Protein AF-A0A8G1VW02-F1 (afdb_monomer)

Secondary structure (DSSP, 8-state):
-----------------PPPEEEEES---EEE-TTS-EEE-SEEEEEEETTS-EEEEEEEE-PPPTTSS-EEEEHHHH-PPEEETTEEES-EEEEE-TTSEEEEEEEE--

pLDDT: mean 86.43, std 14.34, range [37.56, 98.5]

Mean predicted aligned error: 8.98 Å

Foldseek 3Di:
DDDDDDDDDDPPDPDDDDFDKDKDKDDWAWDAWLDGDIDIFPIWMKIATPQGKIKIKGKDQHDAHPVLAKDKDACVPPVDWGDDVRDTDRPKMWIQGSRRIIMIMDIDDD

Solvent-accessible surface area (backbone atoms only — not comparable to full-atom values): 6438 Å² total; per-residue (Å²): 139,86,84,82,80,83,82,81,79,82,77,83,76,80,79,80,80,79,79,56,69,49,78,45,71,75,52,91,42,79,41,63,33,35,77,74,50,79,43,73,38,79,41,24,39,37,40,39,35,77,78,58,33,31,39,32,39,33,32,28,84,42,59,46,13,89,84,62,44,61,43,73,49,34,33,92,79,70,72,55,73,40,78,42,101,92,50,74,25,62,56,39,43,31,39,20,35,44,82,8,48,27,42,37,41,33,42,43,78,109

Structure (mmCIF, N/CA/C/O backbone):
data_AF-A0A8G1VW02-F1
#
_entry.id   AF-A0A8G1VW02-F1
#
loop_
_atom_site.group_PDB
_atom_site.id
_atom_site.type_symbol
_atom_site.label_atom_id
_atom_site.label_alt_id
_atom_site.label_comp_id
_atom_site.label_asym_id
_atom_site.label_entity_id
_atom_site.lab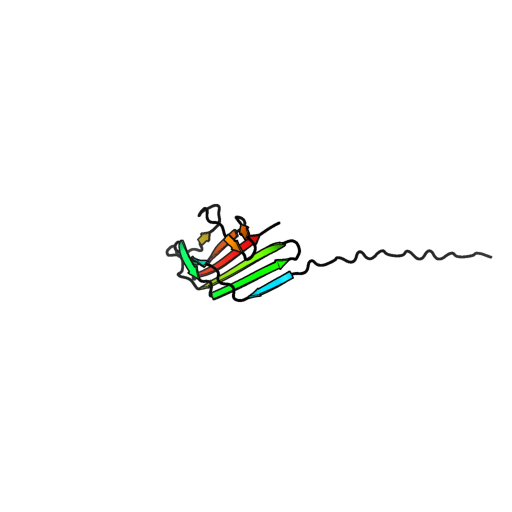el_seq_id
_atom_site.pdbx_PDB_ins_code
_atom_site.Cartn_x
_atom_site.Cartn_y
_atom_site.Cartn_z
_atom_site.occupancy
_atom_site.B_iso_or_equiv
_atom_site.auth_seq_id
_atom_site.auth_comp_id
_atom_site.auth_asym_id
_atom_site.auth_atom_id
_atom_site.pdbx_PDB_model_num
ATOM 1 N N . MET A 1 1 ? 25.366 45.403 -55.876 1.00 38.22 1 MET A N 1
ATOM 2 C CA . MET A 1 1 ? 25.040 43.966 -55.740 1.00 38.22 1 MET A CA 1
ATOM 3 C C . MET A 1 1 ? 25.218 43.591 -54.278 1.00 38.22 1 MET A C 1
ATOM 5 O O . MET A 1 1 ? 26.351 43.453 -53.845 1.00 38.22 1 MET A O 1
ATOM 9 N N . HIS A 1 2 ? 24.134 43.525 -53.504 1.00 37.56 2 HIS A N 1
ATOM 10 C CA . HIS A 1 2 ? 24.180 43.054 -52.117 1.00 37.56 2 HIS A CA 1
ATOM 11 C C . HIS A 1 2 ? 23.631 41.630 -52.078 1.00 37.56 2 HIS A C 1
ATOM 13 O O . HIS A 1 2 ? 22.484 41.399 -52.449 1.00 37.56 2 HIS A O 1
ATOM 19 N N . LEU A 1 3 ? 24.495 40.686 -51.709 1.00 47.31 3 LEU A N 1
ATOM 20 C CA . LEU A 1 3 ? 24.175 39.273 -51.559 1.00 47.31 3 LEU A CA 1
ATOM 21 C C . LEU A 1 3 ? 23.732 39.057 -50.106 1.00 47.31 3 LEU A C 1
ATOM 23 O O . LEU A 1 3 ? 24.545 39.159 -49.190 1.00 47.31 3 LEU A O 1
ATOM 27 N N . THR A 1 4 ? 22.439 38.835 -49.885 1.00 57.91 4 THR A N 1
ATOM 28 C CA . THR A 1 4 ? 21.884 38.576 -48.552 1.00 57.91 4 THR A CA 1
ATOM 29 C C . THR A 1 4 ? 21.964 37.079 -48.270 1.00 57.91 4 THR A C 1
ATOM 31 O O . THR A 1 4 ? 21.203 36.290 -48.825 1.00 57.91 4 THR A O 1
ATOM 34 N N . THR A 1 5 ? 22.916 36.671 -47.438 1.00 57.38 5 THR A N 1
ATOM 35 C CA . THR A 1 5 ? 23.099 35.280 -47.008 1.00 57.38 5 THR A CA 1
ATOM 36 C C . THR A 1 5 ? 22.098 34.949 -45.896 1.00 57.38 5 THR A C 1
ATOM 38 O O . THR A 1 5 ? 22.200 35.476 -44.790 1.00 57.38 5 THR A O 1
ATOM 41 N N . CYS A 1 6 ? 21.121 34.078 -46.167 1.00 54.06 6 CYS A N 1
ATOM 42 C CA . CYS A 1 6 ? 20.231 33.528 -45.140 1.00 54.06 6 CYS A CA 1
ATOM 43 C C . CYS A 1 6 ? 20.942 32.405 -44.371 1.00 54.06 6 CYS A C 1
ATOM 45 O O . CYS A 1 6 ? 21.232 31.349 -44.929 1.00 54.06 6 CYS A O 1
ATOM 47 N N . LEU A 1 7 ? 21.203 32.627 -43.081 1.00 57.53 7 LEU A N 1
ATOM 48 C CA . LEU A 1 7 ? 21.677 31.606 -42.147 1.00 57.53 7 LEU A CA 1
ATOM 49 C C . LEU A 1 7 ? 20.482 30.740 -41.701 1.00 57.53 7 LEU A C 1
ATOM 51 O O . LEU A 1 7 ? 19.658 31.179 -40.902 1.00 57.53 7 LEU A O 1
ATOM 55 N N . THR A 1 8 ? 20.362 29.513 -42.206 1.00 60.44 8 THR A N 1
ATOM 56 C CA . THR A 1 8 ? 19.419 28.517 -41.670 1.00 60.44 8 THR A CA 1
ATOM 57 C C . THR A 1 8 ? 20.023 27.851 -40.436 1.00 60.44 8 THR A C 1
ATOM 59 O O . THR A 1 8 ? 20.956 27.057 -40.550 1.00 60.44 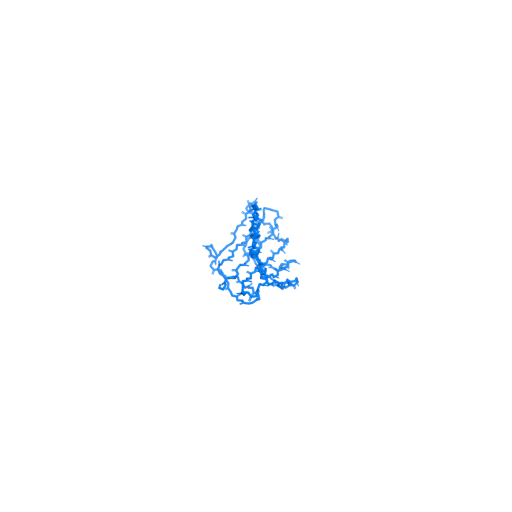8 THR A O 1
ATOM 62 N N . ALA A 1 9 ? 19.499 28.171 -39.253 1.00 62.78 9 ALA A N 1
ATOM 63 C CA . ALA A 1 9 ? 19.845 27.482 -38.014 1.00 62.78 9 ALA A CA 1
ATOM 64 C C . ALA A 1 9 ? 19.194 26.085 -37.995 1.00 62.78 9 ALA A C 1
ATOM 66 O O . ALA A 1 9 ? 17.970 25.970 -37.940 1.00 62.78 9 ALA A O 1
ATOM 67 N N . LEU A 1 10 ? 20.003 25.021 -38.046 1.00 60.41 10 LEU A N 1
ATOM 68 C CA . LEU A 1 10 ? 19.540 23.655 -37.787 1.00 60.41 10 LEU A CA 1
ATOM 69 C C . LEU A 1 10 ? 19.289 23.505 -36.281 1.00 60.41 10 LEU A C 1
ATOM 71 O O . LEU A 1 10 ? 20.227 23.386 -35.493 1.00 60.41 10 LEU A O 1
ATOM 75 N N . ALA A 1 11 ? 18.021 23.518 -35.874 1.00 61.84 11 ALA A N 1
ATOM 76 C CA . ALA A 1 11 ? 17.635 23.150 -34.519 1.00 61.84 11 ALA A CA 1
ATOM 77 C C . ALA A 1 11 ? 17.809 21.631 -34.346 1.00 61.84 11 ALA A C 1
ATOM 79 O O . ALA A 1 11 ? 17.052 20.840 -34.906 1.00 61.84 11 ALA A O 1
ATOM 80 N N . LEU A 1 12 ? 18.823 21.222 -33.581 1.00 61.22 12 LEU A N 1
ATOM 81 C CA . LEU A 1 12 ? 18.965 19.852 -33.089 1.00 61.22 12 LEU A CA 1
ATOM 82 C C . LEU A 1 12 ? 17.814 19.576 -32.116 1.00 61.22 12 LEU A C 1
ATOM 84 O O . LEU A 1 12 ? 17.872 19.959 -30.949 1.00 61.22 12 LEU A O 1
ATOM 88 N N . ALA A 1 13 ? 16.749 18.940 -32.599 1.00 65.25 13 ALA A N 1
ATOM 89 C CA . ALA A 1 13 ? 15.711 18.408 -31.731 1.00 65.25 13 ALA A CA 1
ATOM 90 C C . ALA A 1 13 ? 16.283 17.197 -30.982 1.00 65.25 13 ALA A C 1
ATOM 92 O O . ALA A 1 13 ? 16.546 16.150 -31.575 1.00 65.25 13 ALA A O 1
ATOM 93 N N . SER A 1 14 ? 16.501 17.340 -29.677 1.00 64.94 14 SER A N 1
ATOM 94 C CA . SER A 1 14 ? 16.800 16.220 -28.791 1.00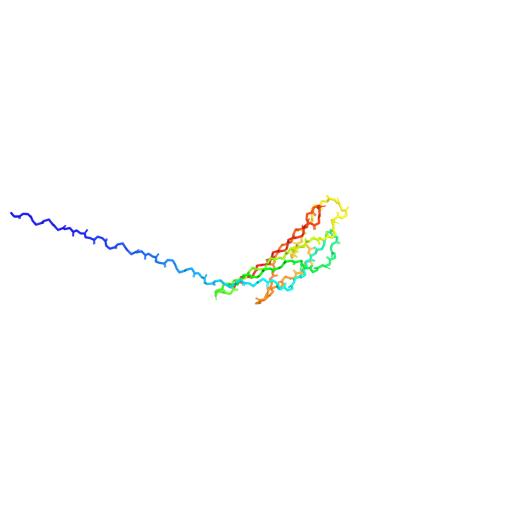 64.94 14 SER A CA 1
ATOM 95 C C . SER A 1 14 ? 15.586 15.290 -28.760 1.00 64.94 14 SER A C 1
ATOM 97 O O . SER A 1 14 ? 14.566 15.594 -28.145 1.00 64.94 14 SER A O 1
ATOM 99 N N . MET A 1 15 ? 15.682 14.149 -29.443 1.00 64.62 15 MET A N 1
ATOM 100 C CA . MET A 1 15 ? 14.699 13.079 -29.309 1.00 64.62 15 MET A CA 1
ATOM 101 C C . MET A 1 15 ? 14.855 12.466 -27.917 1.00 64.62 15 MET A C 1
ATOM 103 O O . MET A 1 15 ? 15.821 11.753 -27.648 1.00 64.62 15 MET A O 1
ATOM 107 N N . ALA A 1 16 ? 13.932 12.782 -27.009 1.00 65.06 16 ALA A N 1
ATOM 108 C CA . ALA A 1 16 ? 13.844 12.096 -25.729 1.00 65.06 16 ALA A CA 1
ATOM 109 C C . ALA A 1 16 ? 13.450 10.635 -25.991 1.00 65.06 16 ALA A C 1
ATOM 111 O O . ALA A 1 16 ? 12.367 10.361 -26.509 1.00 65.06 16 ALA A O 1
ATOM 112 N N . VAL A 1 17 ? 14.339 9.699 -25.661 1.00 64.62 17 VAL A N 1
ATOM 113 C CA . VAL A 1 17 ? 14.045 8.265 -25.724 1.00 64.62 17 VAL A CA 1
ATOM 114 C C . VAL A 1 17 ? 13.292 7.908 -24.446 1.00 64.62 17 VAL A C 1
ATOM 116 O O . VAL A 1 17 ? 13.858 7.970 -23.357 1.00 64.62 17 VAL A O 1
ATOM 119 N N . ALA A 1 18 ? 12.002 7.597 -24.564 1.00 67.50 18 ALA A N 1
ATOM 120 C CA . ALA A 1 18 ? 11.229 7.083 -23.440 1.00 67.50 18 ALA A CA 1
ATOM 121 C C . ALA A 1 18 ? 11.695 5.654 -23.114 1.00 67.50 18 ALA A C 1
ATOM 123 O O . ALA A 1 18 ? 11.801 4.819 -24.013 1.00 67.50 18 ALA A O 1
ATOM 124 N N . ASP A 1 19 ? 11.979 5.385 -21.838 1.00 76.12 19 ASP A N 1
ATOM 125 C CA . ASP A 1 19 ? 12.302 4.037 -21.366 1.00 76.12 19 ASP A CA 1
ATOM 126 C C . ASP A 1 19 ? 11.079 3.122 -21.559 1.00 76.12 19 ASP A C 1
ATOM 128 O O . ASP A 1 19 ? 9.958 3.487 -21.194 1.00 76.12 19 ASP A O 1
ATOM 132 N N . GLN A 1 20 ? 11.276 1.949 -22.165 1.00 82.12 20 GLN A N 1
ATOM 133 C CA . GLN A 1 20 ? 10.188 0.995 -22.379 1.00 82.12 20 GLN A CA 1
ATOM 134 C C . GLN A 1 20 ? 9.723 0.432 -21.034 1.00 82.12 20 GLN A C 1
ATOM 136 O O . GLN A 1 20 ? 10.546 0.056 -20.202 1.00 82.12 20 GLN A O 1
ATOM 141 N N . ALA A 1 21 ? 8.406 0.340 -20.841 1.00 86.31 21 ALA A N 1
ATOM 142 C CA . ALA A 1 21 ? 7.797 -0.210 -19.636 1.00 86.31 21 ALA A CA 1
ATOM 143 C C . ALA A 1 21 ? 6.887 -1.397 -19.970 1.00 86.31 21 ALA A C 1
ATOM 145 O O . ALA A 1 21 ? 6.094 -1.345 -20.910 1.00 86.31 21 ALA A O 1
ATOM 146 N N . ILE A 1 22 ? 6.992 -2.459 -19.173 1.00 87.56 22 ILE A N 1
ATOM 147 C CA . ILE A 1 22 ? 6.109 -3.623 -19.211 1.00 87.56 22 ILE A CA 1
ATOM 148 C C . ILE A 1 22 ? 5.129 -3.508 -18.048 1.00 87.56 22 ILE A C 1
ATOM 150 O O . ILE A 1 22 ? 5.537 -3.288 -16.906 1.00 87.56 22 ILE A O 1
ATOM 154 N N . HIS A 1 23 ? 3.845 -3.697 -18.344 1.00 88.81 23 HIS A N 1
ATOM 155 C CA . HIS A 1 23 ? 2.779 -3.756 -17.352 1.00 88.81 23 HIS A CA 1
ATOM 156 C C . HIS A 1 23 ? 2.251 -5.182 -17.234 1.00 88.81 23 HIS A C 1
ATOM 158 O O . HIS A 1 23 ? 1.915 -5.811 -18.236 1.00 88.81 23 HIS A O 1
ATOM 164 N N . ILE A 1 24 ? 2.173 -5.679 -16.004 1.00 86.19 24 ILE A N 1
ATOM 165 C CA . ILE A 1 24 ? 1.663 -7.011 -15.687 1.00 86.19 24 ILE A CA 1
ATOM 166 C C . ILE A 1 24 ? 0.556 -6.843 -14.651 1.00 86.19 24 ILE A C 1
ATOM 168 O O . ILE A 1 24 ? 0.810 -6.390 -13.533 1.00 86.19 24 ILE A O 1
ATOM 172 N N . ASP A 1 25 ? -0.669 -7.193 -15.029 1.00 88.44 25 ASP A N 1
ATOM 173 C CA . ASP A 1 25 ? -1.815 -7.255 -14.125 1.00 88.44 25 ASP A CA 1
ATOM 174 C C . ASP A 1 25 ? -1.995 -8.685 -13.586 1.00 88.44 25 ASP A C 1
ATOM 176 O O . ASP A 1 25 ? -1.576 -9.658 -14.211 1.00 88.44 25 ASP A O 1
ATOM 180 N N . GLY A 1 26 ? -2.641 -8.818 -12.425 1.00 78.38 26 GLY A N 1
ATOM 181 C CA . GLY A 1 26 ? -3.045 -10.123 -11.885 1.00 78.38 26 GLY A CA 1
ATOM 182 C C . GLY A 1 26 ? -1.921 -10.924 -11.225 1.00 78.38 26 GLY A C 1
ATOM 183 O O . GLY A 1 26 ? -2.035 -12.138 -11.079 1.00 78.38 26 GLY A O 1
ATOM 184 N N . VAL A 1 27 ? -0.833 -10.266 -10.818 1.00 82.19 27 VAL A N 1
ATOM 185 C CA . VAL A 1 27 ? 0.175 -10.903 -9.958 1.00 82.19 27 VAL A CA 1
ATOM 186 C C . VAL A 1 27 ? -0.389 -11.125 -8.549 1.00 82.19 27 VAL A C 1
ATOM 188 O O . VAL A 1 27 ? -1.237 -10.367 -8.087 1.00 82.19 27 VAL A O 1
ATOM 191 N N . GLY A 1 28 ? 0.079 -12.149 -7.838 1.00 83.81 28 GLY A N 1
ATOM 192 C CA . GLY A 1 28 ? -0.237 -12.298 -6.416 1.00 83.81 28 GLY A CA 1
ATOM 193 C C . GLY A 1 28 ? 0.495 -11.242 -5.586 1.00 83.81 28 GLY A C 1
ATOM 194 O O . GLY A 1 28 ? 1.657 -10.942 -5.856 1.00 83.81 28 GLY A O 1
ATOM 195 N N . CYS A 1 29 ? -0.171 -10.685 -4.577 1.00 89.56 29 CYS A N 1
ATOM 196 C CA . CYS A 1 29 ? 0.443 -9.742 -3.650 1.00 89.56 29 CYS A CA 1
ATOM 197 C C . CYS A 1 29 ? -0.188 -9.853 -2.265 1.00 89.56 29 CYS A C 1
ATOM 199 O O . CYS A 1 29 ? -1.411 -9.832 -2.155 1.00 89.56 29 CYS A O 1
ATOM 201 N N . GLY A 1 30 ? 0.645 -9.968 -1.231 1.00 92.44 30 GLY A N 1
ATOM 202 C CA . GLY A 1 30 ? 0.214 -9.844 0.158 1.00 92.44 30 GLY A CA 1
ATOM 203 C C . GLY A 1 30 ? 0.289 -8.389 0.615 1.00 92.44 30 GLY A C 1
ATOM 204 O O . GLY A 1 30 ? 1.227 -7.683 0.247 1.00 92.44 30 GLY A O 1
ATOM 205 N N . LEU A 1 31 ? -0.685 -7.952 1.403 1.00 95.38 31 LEU A N 1
ATOM 206 C CA . LEU A 1 31 ? -0.730 -6.634 2.037 1.00 95.38 31 LEU A CA 1
ATOM 207 C C . LEU A 1 31 ? -1.287 -6.758 3.459 1.00 95.38 31 LEU A C 1
ATOM 209 O O . LEU A 1 31 ? -1.872 -7.787 3.800 1.00 95.38 31 LEU A O 1
ATOM 213 N N . PHE A 1 32 ? -1.083 -5.753 4.302 1.00 96.94 32 PHE A N 1
ATOM 214 C CA . PHE A 1 32 ? -1.621 -5.757 5.656 1.00 96.94 32 PHE A CA 1
ATOM 215 C C . PHE A 1 32 ? -3.112 -5.383 5.689 1.00 96.94 32 PHE A C 1
ATOM 217 O O . PHE A 1 32 ? -3.618 -4.570 4.920 1.00 96.94 32 PHE A O 1
ATOM 224 N N . ASN A 1 33 ? -3.846 -5.954 6.637 1.00 96.00 33 ASN A N 1
ATOM 225 C CA . ASN A 1 33 ? -5.164 -5.446 6.992 1.00 96.00 33 ASN A CA 1
ATOM 226 C C . ASN A 1 33 ? -5.069 -4.349 8.054 1.00 96.00 33 ASN A C 1
ATOM 228 O O . ASN A 1 33 ? -3.994 -4.050 8.576 1.00 96.00 33 ASN A O 1
ATOM 232 N N . GLY A 1 34 ? -6.204 -3.745 8.415 1.00 95.31 34 GLY A N 1
ATOM 233 C CA . GLY A 1 34 ? -6.236 -2.633 9.364 1.00 95.31 34 GLY A CA 1
ATOM 234 C C . GLY A 1 34 ? -5.749 -2.962 10.780 1.00 95.31 34 GLY A C 1
ATOM 235 O O . GLY A 1 34 ? -5.569 -2.054 11.593 1.00 95.31 34 GLY A O 1
ATOM 236 N N . ASN A 1 35 ? -5.542 -4.245 11.081 1.00 96.06 35 ASN A N 1
ATOM 237 C CA . ASN A 1 35 ? -5.174 -4.761 12.395 1.00 96.06 35 ASN A CA 1
ATOM 238 C C . ASN A 1 35 ? -3.822 -5.505 12.378 1.00 96.06 35 ASN A C 1
ATOM 240 O O . ASN A 1 35 ? -3.458 -6.133 13.370 1.00 96.06 35 ASN A O 1
ATOM 244 N N . GLY A 1 36 ? -3.059 -5.406 11.281 1.00 92.88 36 GLY A N 1
ATOM 245 C CA . GLY A 1 36 ? -1.717 -5.981 11.145 1.00 92.88 36 GLY A CA 1
ATOM 246 C C . GLY A 1 36 ? -1.671 -7.457 10.736 1.00 92.88 36 GLY A C 1
ATOM 247 O O . GLY A 1 36 ? -0.587 -8.035 10.712 1.00 92.88 36 GLY A O 1
ATOM 248 N N . GLY A 1 37 ? -2.811 -8.069 10.405 1.00 94.50 37 GLY A N 1
ATOM 249 C CA . GLY A 1 37 ? -2.849 -9.351 9.695 1.00 94.50 37 GLY A CA 1
ATOM 250 C C . GLY A 1 37 ? -2.438 -9.181 8.232 1.00 94.50 37 GLY A C 1
ATOM 251 O O . GLY A 1 37 ? -2.395 -8.058 7.742 1.00 94.50 37 GLY A O 1
ATOM 252 N N . VAL A 1 38 ? -2.138 -10.276 7.533 1.00 93.44 38 VAL A N 1
ATOM 253 C CA . VAL A 1 38 ? -1.795 -10.253 6.101 1.00 93.44 38 VAL A CA 1
ATOM 254 C C . VAL A 1 38 ? -2.938 -10.850 5.290 1.00 93.44 38 VAL A C 1
ATOM 256 O O . VAL A 1 38 ? -3.429 -11.931 5.612 1.00 93.44 38 VAL A O 1
ATOM 259 N N . GLU A 1 39 ? -3.320 -10.164 4.219 1.00 94.62 39 GLU A N 1
ATOM 260 C CA . GLU A 1 39 ? -4.361 -10.562 3.275 1.00 94.62 39 GLU A CA 1
ATOM 261 C C . GLU A 1 39 ? -3.831 -10.532 1.836 1.00 94.62 39 GLU A C 1
ATOM 263 O O . GLU A 1 39 ? -2.807 -9.913 1.536 1.00 94.62 39 GLU A O 1
ATOM 268 N N . VAL A 1 40 ? -4.507 -11.247 0.935 1.00 92.88 40 VAL A N 1
ATOM 269 C CA . VAL A 1 40 ? -4.151 -11.279 -0.489 1.00 92.88 40 VAL A CA 1
ATOM 270 C C . VAL A 1 40 ? -4.909 -10.174 -1.211 1.00 92.88 40 VAL A C 1
ATOM 272 O O . VAL A 1 40 ? -6.115 -10.034 -1.052 1.00 92.88 40 VAL A O 1
ATOM 275 N N . ALA A 1 41 ? -4.198 -9.404 -2.028 1.00 92.38 41 ALA A N 1
ATOM 276 C CA . ALA A 1 41 ? -4.769 -8.305 -2.783 1.00 92.38 41 ALA A CA 1
ATOM 277 C C . ALA A 1 41 ? -5.806 -8.770 -3.823 1.00 92.38 41 ALA A C 1
ATOM 279 O O . ALA A 1 41 ? -5.531 -9.686 -4.599 1.00 92.38 41 ALA A O 1
ATOM 280 N N . ASP A 1 42 ? -6.928 -8.053 -3.938 1.00 88.31 42 ASP A N 1
ATOM 281 C CA . ASP A 1 42 ? -7.915 -8.243 -5.015 1.00 88.31 42 ASP A CA 1
ATOM 282 C C . ASP A 1 42 ? -7.336 -7.883 -6.384 1.00 88.31 42 ASP A C 1
ATOM 284 O O . ASP A 1 42 ? -7.690 -8.441 -7.426 1.00 88.31 42 ASP A O 1
ATOM 288 N N . LYS A 1 43 ? -6.480 -6.858 -6.389 1.00 91.56 43 LYS A N 1
ATOM 289 C CA . LYS A 1 43 ? -5.877 -6.297 -7.593 1.00 91.56 43 LYS A CA 1
ATOM 290 C C . LYS A 1 43 ? -4.420 -6.011 -7.326 1.00 91.56 43 LYS A C 1
ATOM 292 O O . LYS A 1 43 ? -4.087 -5.275 -6.398 1.00 91.56 43 LYS A O 1
ATOM 297 N N . ALA A 1 44 ? -3.565 -6.495 -8.214 1.00 92.06 44 ALA A N 1
ATOM 298 C CA . ALA A 1 44 ? -2.174 -6.100 -8.230 1.00 92.06 44 ALA A CA 1
ATOM 299 C C . ALA A 1 44 ? -1.694 -5.815 -9.648 1.00 92.06 44 ALA A C 1
ATOM 301 O O . ALA A 1 44 ? -2.112 -6.454 -10.619 1.00 92.06 44 ALA A O 1
ATOM 302 N N . ARG A 1 45 ? -0.802 -4.833 -9.735 1.00 91.81 45 ARG A N 1
ATOM 303 C CA . ARG A 1 45 ? -0.160 -4.394 -10.965 1.00 91.81 45 ARG A CA 1
ATOM 304 C C . ARG A 1 45 ? 1.317 -4.183 -10.722 1.00 91.81 45 ARG A C 1
ATOM 306 O O . ARG A 1 45 ? 1.693 -3.486 -9.784 1.00 91.81 45 ARG A O 1
ATOM 313 N N . VAL A 1 46 ? 2.128 -4.705 -11.628 1.00 91.19 46 VAL A N 1
ATOM 314 C CA . VAL A 1 46 ? 3.564 -4.455 -11.683 1.00 91.19 46 VAL A CA 1
ATOM 315 C C . VAL A 1 46 ? 3.881 -3.666 -12.942 1.00 91.19 46 VAL A C 1
ATOM 317 O O . VAL A 1 46 ? 3.407 -3.997 -14.025 1.00 91.19 46 VAL A O 1
ATOM 320 N N . THR A 1 47 ? 4.682 -2.617 -12.790 1.00 90.31 47 THR A N 1
ATOM 321 C CA . THR A 1 47 ? 5.318 -1.894 -13.894 1.00 90.31 47 THR A CA 1
ATOM 322 C C . THR A 1 47 ? 6.820 -2.052 -13.758 1.00 90.31 47 THR A C 1
ATOM 324 O O . THR A 1 47 ? 7.342 -1.738 -12.693 1.00 90.31 47 THR A O 1
ATOM 327 N N . ILE A 1 48 ? 7.504 -2.519 -14.799 1.00 88.81 48 ILE A N 1
ATOM 328 C CA . ILE A 1 48 ? 8.970 -2.640 -14.827 1.00 88.81 48 ILE A CA 1
ATOM 329 C C . ILE A 1 48 ? 9.489 -1.933 -16.072 1.00 88.81 48 ILE A C 1
ATOM 331 O O . ILE A 1 48 ? 8.961 -2.150 -17.163 1.00 88.81 48 ILE A O 1
ATOM 335 N N . THR A 1 49 ? 10.504 -1.091 -15.916 1.00 88.31 49 THR A N 1
ATOM 336 C CA . THR A 1 49 ? 11.160 -0.393 -17.026 1.00 88.31 49 THR A CA 1
ATOM 337 C C . THR A 1 49 ? 12.394 -1.154 -17.515 1.00 88.31 49 THR A C 1
ATOM 339 O O . THR A 1 49 ? 12.912 -2.018 -16.806 1.00 88.31 49 THR A O 1
ATOM 342 N N . SER A 1 50 ? 12.910 -0.846 -18.711 1.00 85.25 50 SER A N 1
ATOM 343 C CA . SER A 1 50 ? 14.096 -1.544 -19.240 1.00 85.25 50 SER A CA 1
ATOM 344 C C . SER A 1 50 ? 15.370 -1.264 -18.433 1.00 85.25 50 SER A C 1
ATOM 346 O O . SER A 1 50 ? 16.269 -2.100 -18.392 1.00 85.25 50 SER A O 1
ATOM 348 N N . SER A 1 51 ? 15.408 -0.140 -17.709 1.00 85.00 51 SER A N 1
ATOM 349 C CA . SER A 1 51 ? 16.434 0.167 -16.701 1.00 85.00 51 SER A CA 1
ATOM 350 C C . SER A 1 51 ? 16.348 -0.681 -15.420 1.00 85.00 51 SER A C 1
ATOM 352 O O . SER A 1 51 ? 17.202 -0.549 -14.550 1.00 85.00 51 SER A O 1
ATOM 354 N N . GLY A 1 52 ? 15.334 -1.544 -15.280 1.00 83.69 52 GLY A N 1
ATOM 355 C CA . GLY A 1 52 ? 15.144 -2.419 -14.119 1.00 83.69 52 GLY A CA 1
ATOM 356 C C . GLY A 1 52 ? 14.462 -1.750 -12.920 1.00 83.69 52 GLY A C 1
ATOM 357 O O . GLY A 1 52 ? 14.288 -2.384 -11.879 1.00 83.69 52 GLY A O 1
ATOM 358 N N . ASN A 1 53 ? 14.025 -0.494 -13.059 1.00 88.75 53 ASN A N 1
ATOM 359 C CA . ASN A 1 53 ? 13.169 0.145 -12.066 1.00 88.75 53 ASN A CA 1
ATOM 360 C C . ASN A 1 53 ? 11.782 -0.502 -12.082 1.00 88.75 53 ASN A C 1
ATOM 362 O O . ASN A 1 53 ? 11.249 -0.834 -13.143 1.00 88.75 53 ASN A O 1
ATOM 366 N N . GLY A 1 54 ? 11.179 -0.663 -10.907 1.00 90.50 54 GLY A N 1
ATOM 367 C CA . GLY A 1 54 ? 9.925 -1.390 -10.758 1.00 90.50 54 GLY A CA 1
ATOM 368 C C . GLY A 1 54 ? 8.974 -0.737 -9.769 1.00 90.50 54 GLY A C 1
ATOM 369 O O . GLY A 1 54 ? 9.397 -0.219 -8.738 1.00 90.50 54 GLY A O 1
ATOM 370 N N . ILE A 1 55 ? 7.675 -0.793 -10.055 1.00 93.50 55 ILE A N 1
ATOM 371 C CA . ILE A 1 55 ? 6.617 -0.430 -9.111 1.00 93.50 55 ILE A CA 1
ATOM 372 C C . ILE A 1 55 ? 5.5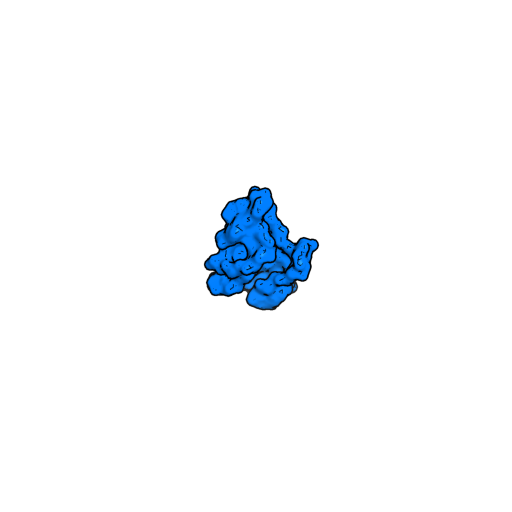92 -1.556 -9.064 1.00 93.50 55 ILE A C 1
ATOM 374 O O . ILE A 1 55 ? 4.963 -1.862 -10.077 1.00 93.50 55 ILE A O 1
ATOM 378 N N . LEU A 1 56 ? 5.395 -2.131 -7.881 1.00 94.06 56 LEU A N 1
ATOM 379 C CA . LEU A 1 56 ? 4.235 -2.958 -7.564 1.00 94.06 56 LEU A CA 1
ATOM 380 C C . LEU A 1 56 ? 3.201 -2.094 -6.851 1.00 94.06 56 LEU A C 1
ATOM 382 O O . LEU A 1 56 ? 3.531 -1.356 -5.923 1.00 94.06 56 LEU A O 1
ATOM 386 N N . THR A 1 57 ? 1.948 -2.211 -7.261 1.00 95.62 57 THR A N 1
ATOM 387 C CA . THR A 1 57 ? 0.808 -1.649 -6.544 1.00 95.62 57 THR A CA 1
ATOM 388 C C . THR A 1 57 ? -0.204 -2.744 -6.286 1.00 95.62 57 THR A C 1
ATOM 390 O O . THR A 1 57 ? -0.625 -3.413 -7.228 1.00 95.62 57 THR A O 1
ATOM 393 N N . CYS A 1 58 ? -0.623 -2.882 -5.033 1.00 95.69 58 CYS A N 1
ATOM 394 C CA . CYS A 1 58 ? -1.623 -3.851 -4.606 1.00 95.69 58 CYS A CA 1
ATOM 395 C C . CYS A 1 58 ? -2.763 -3.138 -3.900 1.00 95.69 58 CYS A C 1
ATOM 397 O O . CYS A 1 58 ? -2.539 -2.144 -3.209 1.00 95.69 58 CYS A O 1
ATOM 399 N N . LYS A 1 59 ? -3.983 -3.624 -4.100 1.00 96.75 59 LYS A N 1
ATOM 400 C CA . LYS A 1 59 ? -5.190 -3.072 -3.494 1.00 96.75 59 LYS A CA 1
ATOM 401 C C . LYS A 1 59 ? -6.111 -4.198 -3.059 1.00 96.75 59 LYS A C 1
ATOM 403 O O . LYS A 1 59 ? -6.279 -5.154 -3.817 1.00 96.75 59 LYS A O 1
ATOM 408 N N . ALA A 1 60 ? -6.725 -4.032 -1.898 1.00 97.06 60 ALA A N 1
ATOM 409 C CA . ALA A 1 60 ? -7.814 -4.877 -1.431 1.00 97.06 60 ALA A CA 1
ATOM 410 C C . ALA A 1 60 ? -8.801 -4.088 -0.580 1.00 97.06 60 ALA A C 1
ATOM 412 O O . ALA A 1 60 ? -8.457 -3.046 -0.010 1.00 97.06 60 ALA A O 1
ATOM 413 N N . GLU A 1 61 ? -10.009 -4.623 -0.486 1.00 97.75 61 GLU A N 1
ATOM 414 C CA . GLU A 1 61 ? -10.881 -4.395 0.660 1.00 97.75 61 GLU A CA 1
ATOM 415 C C . GLU A 1 61 ? -10.515 -5.399 1.761 1.00 97.75 61 GLU A C 1
ATOM 417 O O . GLU A 1 61 ? -10.482 -6.600 1.522 1.00 97.75 61 GLU A O 1
ATOM 422 N N . VAL A 1 62 ? -10.201 -4.894 2.952 1.00 96.75 62 VAL A N 1
ATOM 423 C CA . VAL A 1 62 ? -9.717 -5.665 4.105 1.00 96.75 62 VAL A CA 1
ATOM 424 C C . VAL A 1 62 ? -10.496 -5.284 5.357 1.00 96.75 62 VAL A C 1
ATOM 426 O O . VAL A 1 62 ? -11.200 -4.268 5.379 1.00 96.75 62 VAL A O 1
ATOM 429 N N . ASP A 1 63 ? -10.307 -6.035 6.441 1.00 96.19 63 ASP A N 1
ATOM 430 C CA . ASP A 1 63 ? -10.868 -5.663 7.738 1.00 96.19 63 ASP A CA 1
ATOM 431 C C . ASP A 1 63 ? -10.437 -4.238 8.149 1.00 96.19 63 ASP A C 1
ATOM 433 O O . ASP A 1 63 ? -9.232 -3.940 8.221 1.00 96.19 63 ASP A O 1
ATOM 437 N N . PRO A 1 64 ? -11.394 -3.336 8.452 1.00 96.69 64 PRO A N 1
ATOM 438 C CA . PRO A 1 64 ? -11.073 -1.995 8.905 1.00 96.69 64 PRO A CA 1
ATOM 439 C C . PRO A 1 64 ? -10.273 -2.000 10.219 1.00 96.69 64 PRO A C 1
ATOM 441 O O . PRO A 1 64 ? -10.440 -2.892 11.061 1.00 96.69 64 PRO A O 1
ATOM 444 N N . PRO A 1 65 ? -9.441 -0.972 10.460 1.00 97.44 65 PRO A N 1
ATOM 445 C CA . PRO A 1 65 ? -8.728 -0.836 11.724 1.00 97.44 65 PRO A CA 1
ATOM 446 C C . PRO A 1 65 ? -9.693 -0.701 12.905 1.00 97.44 65 PRO A C 1
ATOM 448 O O . PRO A 1 65 ? -10.548 0.186 12.912 1.00 97.44 65 PRO A O 1
ATOM 451 N N . ALA A 1 66 ? -9.496 -1.491 13.964 1.00 97.12 66 ALA A N 1
ATOM 452 C CA . ALA A 1 66 ? -10.322 -1.432 15.177 1.00 97.12 66 ALA A CA 1
ATOM 453 C C . ALA A 1 66 ? -10.298 -0.051 15.864 1.00 97.12 66 ALA A C 1
ATOM 455 O O . ALA A 1 66 ? -11.217 0.315 16.593 1.00 97.12 66 ALA A O 1
ATOM 456 N N . SER A 1 67 ? -9.255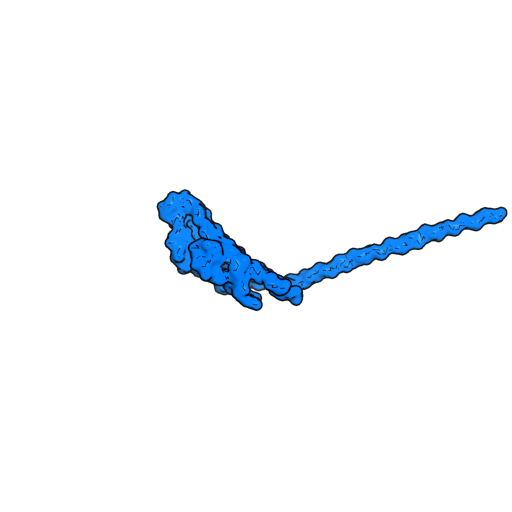 0.745 15.608 1.00 96.56 67 SER A N 1
ATOM 457 C CA . SER A 1 67 ? -9.145 2.127 16.087 1.00 96.56 67 SER A CA 1
ATOM 458 C C . SER A 1 67 ? -10.126 3.104 15.418 1.00 96.56 67 SER A C 1
ATOM 460 O O . SER A 1 67 ? -10.253 4.242 15.876 1.00 96.56 67 SER A O 1
ATOM 462 N N . GLY A 1 68 ? -10.768 2.704 14.312 1.00 96.75 68 GLY A N 1
ATOM 463 C CA . GLY A 1 68 ? -11.596 3.567 13.465 1.00 96.75 68 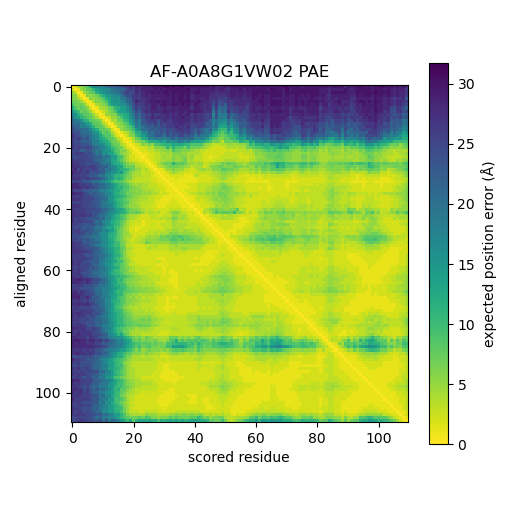GLY A CA 1
ATOM 464 C C . GLY A 1 68 ? -10.805 4.627 12.688 1.00 96.75 68 GLY A C 1
ATOM 465 O O . GLY A 1 68 ? -11.395 5.543 12.117 1.00 96.75 68 GLY A O 1
ATOM 466 N N . LYS A 1 69 ? -9.469 4.547 12.679 1.00 97.94 69 LYS A N 1
ATOM 467 C CA . LYS A 1 69 ? -8.572 5.489 11.997 1.00 97.94 69 LYS A CA 1
ATOM 468 C C . LYS A 1 69 ? -7.739 4.758 10.962 1.00 97.94 69 LYS A C 1
ATOM 470 O O . LYS A 1 69 ? -7.420 3.591 11.146 1.00 97.94 69 LYS A O 1
ATOM 475 N N . ALA A 1 70 ? -7.351 5.468 9.906 1.00 98.12 70 ALA A N 1
ATOM 476 C CA . ALA A 1 70 ? -6.423 4.920 8.930 1.00 98.12 70 ALA A CA 1
ATOM 477 C C . ALA A 1 70 ? -5.096 4.526 9.597 1.00 98.12 70 ALA A C 1
ATOM 479 O O . ALA A 1 70 ? -4.608 5.230 10.488 1.00 98.12 70 ALA A O 1
ATOM 480 N N . VAL A 1 71 ? -4.514 3.424 9.136 1.00 98.00 71 VAL A N 1
ATOM 481 C CA . VAL A 1 71 ? -3.206 2.933 9.577 1.00 98.00 71 VAL A CA 1
ATOM 482 C C . VAL A 1 71 ? -2.255 2.886 8.394 1.00 98.00 71 VAL A C 1
ATOM 484 O O . VAL A 1 71 ? -2.671 2.752 7.241 1.00 98.00 71 VAL A O 1
ATOM 487 N N . THR A 1 72 ? -0.967 3.032 8.680 1.00 97.94 72 THR A N 1
ATOM 488 C CA . THR A 1 72 ? 0.082 2.980 7.668 1.00 97.94 72 THR A CA 1
ATOM 489 C C . THR A 1 72 ? 1.132 1.957 8.058 1.00 97.94 72 THR A C 1
ATOM 491 O O . THR A 1 72 ? 1.525 1.871 9.222 1.00 97.94 72 THR A O 1
ATOM 494 N N . TYR A 1 73 ? 1.616 1.206 7.075 1.00 97.44 73 TYR A N 1
ATOM 495 C CA . TYR A 1 73 ? 2.711 0.253 7.236 1.00 97.44 73 TYR A CA 1
ATOM 496 C C . TYR A 1 73 ? 3.871 0.653 6.329 1.00 97.44 73 TYR A C 1
ATOM 498 O O . TYR A 1 73 ? 3.683 1.199 5.243 1.00 97.44 73 TYR A O 1
ATOM 506 N N . SER A 1 74 ? 5.090 0.458 6.812 1.00 97.06 74 SER A N 1
ATOM 507 C CA . SER A 1 74 ? 6.325 0.691 6.066 1.00 97.06 74 SER A CA 1
ATOM 508 C C . SER A 1 74 ? 7.468 -0.062 6.735 1.00 97.06 74 SER A C 1
ATOM 510 O O . SER A 1 74 ? 7.373 -0.455 7.900 1.00 97.06 74 SER A O 1
ATOM 512 N N . ARG A 1 75 ? 8.626 -0.162 6.079 1.00 95.19 75 ARG A N 1
ATOM 513 C CA . ARG A 1 75 ? 9.804 -0.748 6.736 1.00 95.19 75 ARG A CA 1
ATOM 514 C C . ARG A 1 75 ? 10.126 -0.097 8.087 1.00 95.19 75 ARG A C 1
ATOM 516 O O . ARG A 1 75 ? 10.570 -0.775 9.005 1.00 95.19 75 ARG A O 1
ATOM 523 N N . LYS A 1 76 ? 9.866 1.205 8.239 1.00 94.94 76 LYS A N 1
ATOM 524 C CA . LYS A 1 76 ? 10.180 1.950 9.468 1.00 94.94 76 LYS A CA 1
ATOM 525 C C . LYS A 1 76 ? 9.398 1.479 10.694 1.00 94.94 76 LYS A C 1
ATOM 527 O O . LYS A 1 76 ? 9.883 1.695 11.799 1.00 94.94 76 LYS A O 1
ATOM 532 N N . ASN A 1 77 ? 8.207 0.901 10.522 1.00 94.75 77 ASN A N 1
ATOM 533 C CA . ASN A 1 77 ? 7.349 0.520 11.647 1.00 94.75 77 ASN A CA 1
ATOM 534 C C . ASN A 1 77 ? 7.157 -0.991 11.817 1.00 94.75 77 ASN A C 1
ATOM 536 O O . ASN A 1 77 ? 6.923 -1.414 12.943 1.00 94.75 77 ASN A O 1
ATOM 540 N N . VAL A 1 78 ? 7.306 -1.791 10.756 1.00 94.38 78 VAL A N 1
ATOM 541 C CA . VAL A 1 78 ? 7.169 -3.259 10.843 1.00 94.38 78 VAL A CA 1
ATOM 542 C C . VAL A 1 78 ? 8.433 -4.035 10.470 1.00 94.38 78 VAL A C 1
ATOM 544 O O . VAL A 1 78 ? 8.489 -5.233 10.695 1.00 94.38 78 VAL A O 1
ATOM 547 N N . ASN A 1 79 ? 9.469 -3.367 9.948 1.00 92.81 79 ASN A N 1
ATOM 548 C CA . ASN A 1 79 ? 10.744 -3.978 9.542 1.00 92.81 79 ASN A CA 1
ATOM 549 C C . ASN A 1 79 ? 10.632 -5.108 8.491 1.00 92.81 79 ASN A C 1
ATOM 551 O O . ASN A 1 79 ? 11.529 -5.938 8.373 1.00 92.81 79 ASN A O 1
ATOM 555 N N . GLU A 1 80 ? 9.570 -5.096 7.686 1.00 91.75 80 GLU A N 1
ATOM 556 C CA . GLU A 1 80 ? 9.376 -6.023 6.568 1.00 91.75 80 GLU A CA 1
ATOM 557 C C . GLU A 1 80 ? 9.919 -5.457 5.247 1.00 91.75 80 GLU A C 1
ATOM 559 O O . GLU A 1 80 ? 10.022 -4.237 5.058 1.00 91.75 80 GLU A O 1
ATOM 564 N N . LEU A 1 81 ? 10.264 -6.352 4.321 1.00 92.56 81 LEU A N 1
ATOM 565 C CA . LEU A 1 81 ? 10.619 -6.017 2.939 1.00 92.56 81 LEU A CA 1
ATOM 566 C C . LEU A 1 81 ? 9.415 -6.240 2.027 1.00 92.56 81 LEU A C 1
ATOM 568 O O . LEU A 1 81 ? 8.614 -7.139 2.262 1.00 92.56 81 LEU A O 1
ATOM 572 N N . CYS A 1 82 ? 9.331 -5.476 0.940 1.00 92.12 82 CYS A N 1
ATOM 573 C CA . CYS A 1 82 ? 8.358 -5.754 -0.107 1.00 92.12 82 CYS A CA 1
ATOM 574 C C . CYS A 1 82 ? 9.016 -6.415 -1.319 1.00 92.12 82 CYS A C 1
ATOM 576 O O . CYS A 1 82 ? 10.065 -5.970 -1.784 1.00 92.12 82 CYS A O 1
ATOM 578 N N . GLY A 1 83 ? 8.380 -7.459 -1.851 1.00 84.06 83 GLY A N 1
ATOM 579 C CA . GLY A 1 83 ? 8.790 -8.106 -3.093 1.00 84.06 83 GLY A CA 1
ATOM 580 C C . GLY A 1 8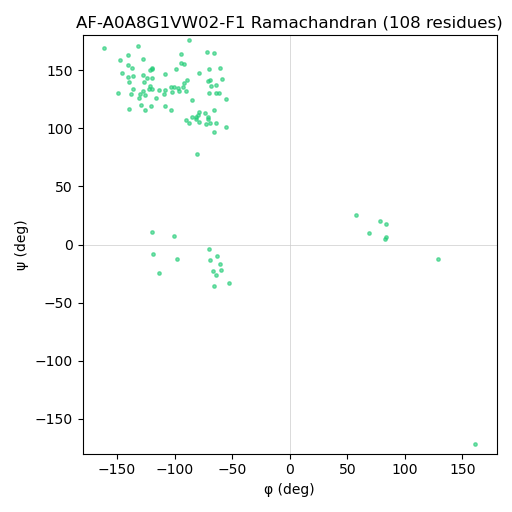3 ? 8.071 -7.531 -4.308 1.00 84.06 83 GLY A C 1
ATOM 581 O O . GLY A 1 83 ? 6.856 -7.370 -4.300 1.00 84.06 83 GLY A O 1
ATOM 582 N N . VAL A 1 84 ? 8.816 -7.277 -5.378 1.00 78.75 84 VAL A N 1
ATOM 583 C CA . VAL A 1 84 ? 8.278 -7.069 -6.732 1.00 78.75 84 VAL A CA 1
ATOM 584 C C . VAL A 1 84 ? 8.926 -8.122 -7.627 1.00 78.75 84 VAL A C 1
ATOM 586 O O . VAL A 1 84 ? 10.052 -8.536 -7.356 1.00 78.75 84 VAL A O 1
ATOM 589 N N . ASN A 1 85 ? 8.254 -8.579 -8.688 1.00 70.38 85 ASN A N 1
ATOM 590 C CA . ASN A 1 85 ? 8.886 -9.457 -9.682 1.00 70.38 85 ASN A CA 1
ATOM 591 C C . ASN A 1 85 ? 10.159 -8.774 -10.218 1.00 70.38 85 ASN A C 1
ATOM 593 O O . ASN A 1 85 ? 10.064 -7.843 -11.010 1.00 70.38 85 ASN A O 1
ATOM 597 N N . GLY A 1 86 ? 11.334 -9.189 -9.730 1.00 67.00 86 GLY A N 1
ATOM 598 C CA . GLY A 1 86 ? 12.615 -8.521 -9.987 1.00 67.00 86 GLY A CA 1
ATOM 599 C C . GLY A 1 86 ? 13.464 -8.195 -8.748 1.00 67.00 86 GLY A C 1
ATOM 600 O O . GLY A 1 86 ? 14.641 -7.893 -8.914 1.00 67.00 86 GLY A O 1
ATOM 601 N N . GLY A 1 87 ? 12.933 -8.286 -7.518 1.00 80.50 87 GLY A N 1
ATOM 602 C CA . GLY A 1 87 ? 13.736 -8.121 -6.298 1.00 80.50 87 GLY A CA 1
ATOM 603 C C . GLY A 1 87 ? 12.950 -7.795 -5.023 1.00 80.50 87 GLY A C 1
ATOM 604 O O . GLY A 1 87 ? 11.720 -7.821 -4.994 1.00 80.50 87 GLY A O 1
ATOM 605 N N . LEU A 1 88 ? 13.690 -7.477 -3.959 1.00 89.19 88 LEU A N 1
ATOM 606 C CA . LEU A 1 88 ? 13.160 -6.987 -2.684 1.00 89.19 88 LEU A CA 1
ATOM 607 C C . LEU A 1 88 ? 13.500 -5.503 -2.519 1.00 89.19 88 LEU A C 1
ATOM 609 O O . LEU A 1 88 ? 14.568 -5.065 -2.943 1.00 89.19 88 LEU A O 1
ATOM 613 N N . THR A 1 89 ? 12.619 -4.741 -1.875 1.00 92.19 89 THR A N 1
ATOM 614 C CA . THR A 1 89 ? 12.829 -3.320 -1.577 1.00 92.19 89 THR A CA 1
ATOM 615 C C . THR A 1 89 ? 12.392 -2.954 -0.167 1.00 92.19 89 THR A C 1
ATOM 617 O O . THR A 1 89 ? 11.477 -3.550 0.407 1.00 92.19 89 THR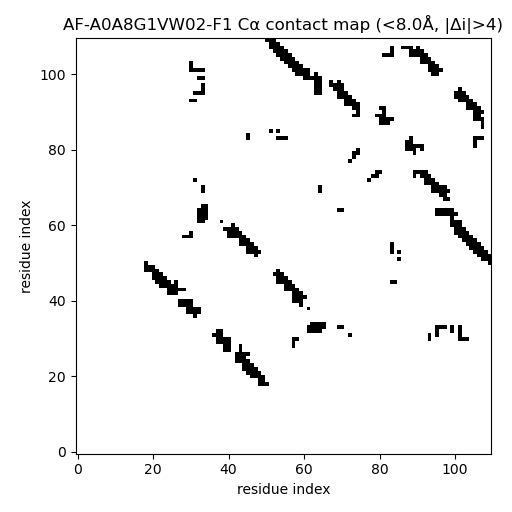 A O 1
ATOM 620 N N . ASP A 1 90 ? 13.040 -1.931 0.376 1.00 95.44 90 ASP A N 1
ATOM 621 C CA . ASP A 1 90 ? 12.621 -1.223 1.574 1.00 95.44 90 ASP A CA 1
ATOM 622 C C . ASP A 1 90 ? 11.860 0.078 1.317 1.00 95.44 90 ASP A C 1
ATOM 624 O O . ASP A 1 90 ? 11.231 0.606 2.237 1.00 95.44 90 ASP A O 1
ATOM 628 N N . ASP A 1 91 ? 11.876 0.574 0.080 1.00 95.81 91 ASP A N 1
ATOM 629 C CA . ASP A 1 91 ? 11.050 1.690 -0.369 1.00 95.81 91 ASP A CA 1
ATOM 630 C C . ASP A 1 91 ? 9.648 1.170 -0.678 1.00 95.81 91 ASP A C 1
ATOM 632 O O . ASP A 1 91 ? 9.255 0.929 -1.825 1.00 95.81 91 ASP A O 1
ATOM 636 N N . TRP A 1 92 ? 8.886 0.963 0.388 1.00 96.69 92 TRP A N 1
ATOM 637 C CA . TRP A 1 92 ? 7.479 0.632 0.296 1.00 96.69 92 TRP A CA 1
ATOM 638 C C . TRP A 1 92 ? 6.667 1.345 1.371 1.00 96.69 92 TRP A C 1
ATOM 640 O O . TRP A 1 92 ? 7.162 1.723 2.438 1.00 96.69 92 TRP A O 1
ATOM 650 N N . HIS A 1 93 ? 5.393 1.543 1.059 1.00 97.81 93 HIS A N 1
ATOM 651 C CA . HIS A 1 93 ? 4.408 2.030 2.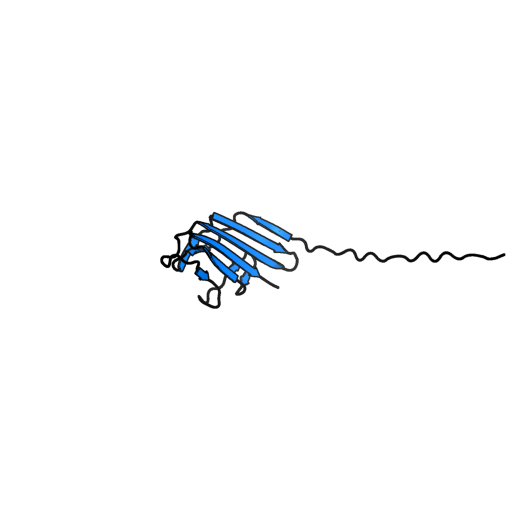008 1.00 97.81 93 HIS A CA 1
ATOM 652 C C . HIS A 1 93 ? 3.061 1.396 1.714 1.00 97.81 93 HIS A C 1
ATOM 654 O O . HIS A 1 93 ? 2.703 1.156 0.559 1.00 97.81 93 HIS A O 1
ATOM 660 N N . GLU A 1 94 ? 2.306 1.193 2.775 1.00 98.25 94 GLU A N 1
ATOM 661 C CA . GLU A 1 94 ? 0.932 0.759 2.713 1.00 98.25 94 GLU A CA 1
ATOM 662 C C . GLU A 1 94 ? 0.054 1.695 3.528 1.00 98.25 94 GLU A C 1
ATOM 664 O O . GLU A 1 94 ? 0.472 2.240 4.552 1.00 98.25 94 GLU A O 1
ATOM 669 N N . THR A 1 95 ? -1.168 1.905 3.064 1.00 98.44 95 THR A N 1
ATOM 670 C CA . THR A 1 95 ? -2.207 2.601 3.817 1.00 98.44 95 THR A CA 1
ATOM 671 C C . THR A 1 95 ? -3.473 1.773 3.797 1.00 98.44 95 THR A C 1
ATOM 673 O O . THR A 1 95 ? -3.936 1.407 2.719 1.00 98.44 95 THR A O 1
ATOM 676 N N . VAL A 1 96 ? -4.050 1.550 4.975 1.00 98.50 96 VAL A N 1
ATOM 677 C CA . VAL A 1 96 ? -5.401 1.015 5.132 1.00 98.50 96 VAL A CA 1
ATOM 678 C C . VAL A 1 96 ? -6.283 2.148 5.633 1.00 98.50 96 VAL A C 1
ATOM 680 O O . VAL A 1 96 ? -6.022 2.735 6.686 1.00 98.50 96 VAL A O 1
ATOM 683 N N . SER A 1 97 ? -7.304 2.511 4.858 1.00 98.50 97 SER A N 1
ATOM 684 C CA . SER A 1 97 ? -8.252 3.551 5.253 1.00 98.50 97 SER A CA 1
ATOM 685 C C . SER A 1 97 ? -9.066 3.123 6.482 1.00 98.50 97 SER A C 1
ATOM 687 O O . SER A 1 97 ? -9.174 1.942 6.807 1.00 98.50 97 SER A O 1
ATOM 689 N N . ALA A 1 98 ? -9.734 4.081 7.129 1.00 98.12 98 ALA A N 1
ATOM 690 C CA . ALA A 1 98 ? -10.686 3.779 8.203 1.00 98.12 98 ALA A CA 1
ATOM 691 C C . ALA A 1 98 ? -11.868 2.895 7.749 1.00 98.12 98 ALA A C 1
ATOM 693 O O . ALA A 1 98 ? -12.560 2.334 8.589 1.00 98.12 98 ALA A O 1
ATOM 694 N N . SER A 1 99 ? -12.104 2.782 6.437 1.00 97.94 99 SER A N 1
ATOM 695 C CA . SER A 1 99 ? -13.143 1.938 5.843 1.00 97.94 99 SER A CA 1
ATOM 696 C C . SER A 1 99 ? -12.623 0.613 5.283 1.00 97.94 99 SER A C 1
ATOM 698 O O . SER A 1 99 ? -13.389 -0.087 4.635 1.00 97.94 99 SER A O 1
ATOM 700 N N . GLY A 1 100 ? -11.349 0.269 5.507 1.00 97.62 100 GLY A N 1
ATOM 701 C CA . GLY A 1 100 ? -10.787 -1.004 5.048 1.00 97.62 100 GLY A CA 1
ATOM 702 C C . GLY A 1 100 ? -10.314 -1.009 3.594 1.00 97.62 100 GLY A C 1
ATOM 703 O O . GLY A 1 100 ? -10.124 -2.069 3.021 1.00 97.62 100 GLY A O 1
ATOM 704 N N . GLN A 1 101 ? -10.089 0.146 2.962 1.00 98.31 101 GLN A N 1
ATOM 705 C CA . GLN A 1 101 ? -9.419 0.172 1.655 1.00 98.31 101 GLN A CA 1
ATOM 706 C C . GLN A 1 101 ? -7.906 0.169 1.856 1.00 98.31 101 GLN A C 1
ATOM 708 O O . GLN A 1 101 ? -7.344 1.177 2.294 1.00 98.31 101 GLN A O 1
ATOM 713 N N . ALA A 1 102 ? -7.258 -0.944 1.520 1.00 98.25 102 ALA A N 1
ATOM 714 C CA . ALA A 1 102 ? -5.812 -1.093 1.565 1.00 98.25 102 ALA A CA 1
ATOM 715 C C . ALA A 1 102 ? -5.171 -0.739 0.218 1.00 98.25 102 ALA A C 1
ATOM 717 O O . ALA A 1 102 ? -5.671 -1.078 -0.858 1.00 98.25 102 ALA A O 1
ATOM 718 N N . THR A 1 103 ? -4.037 -0.044 0.252 1.00 98.12 103 THR A N 1
ATOM 719 C CA . THR A 1 103 ? -3.179 0.165 -0.917 1.00 98.12 103 THR A CA 1
ATOM 720 C C . THR A 1 103 ? -1.720 0.055 -0.510 1.00 98.12 103 THR A C 1
ATOM 722 O O . THR A 1 103 ? -1.227 0.890 0.246 1.00 98.12 103 THR A O 1
ATOM 725 N N . LEU A 1 104 ? -1.033 -0.943 -1.063 1.00 97.62 104 LEU A N 1
ATOM 726 C CA . LEU A 1 104 ? 0.406 -1.160 -0.938 1.00 97.62 104 LEU A CA 1
ATOM 727 C C . LEU A 1 104 ? 1.100 -0.665 -2.205 1.00 97.62 104 LEU A C 1
ATOM 729 O O . LEU A 1 104 ? 0.655 -0.945 -3.318 1.00 97.62 104 LEU A O 1
ATOM 733 N N . THR A 1 105 ? 2.204 0.059 -2.046 1.00 97.00 105 THR A N 1
ATOM 734 C CA . THR A 1 105 ? 3.094 0.431 -3.148 1.00 97.00 105 THR A CA 1
ATOM 735 C C . THR A 1 105 ? 4.532 0.116 -2.786 1.00 97.00 105 THR A C 1
ATOM 737 O O . THR A 1 105 ? 5.041 0.620 -1.785 1.00 97.00 105 THR A O 1
ATOM 740 N N . CYS A 1 106 ? 5.201 -0.639 -3.651 1.00 95.62 106 CYS A N 1
ATOM 741 C CA . CYS A 1 106 ? 6.596 -1.031 -3.495 1.00 95.62 106 CYS A CA 1
ATOM 742 C C . CYS A 1 106 ? 7.404 -0.564 -4.692 1.00 95.62 106 CYS A C 1
ATOM 744 O O . CYS A 1 106 ? 6.972 -0.743 -5.831 1.00 95.62 106 CYS A O 1
ATOM 746 N N . ARG A 1 107 ? 8.566 0.037 -4.440 1.00 94.12 107 ARG A N 1
ATOM 747 C CA . ARG A 1 107 ? 9.416 0.623 -5.476 1.00 94.12 107 ARG A CA 1
ATOM 748 C C . ARG A 1 107 ? 10.783 -0.031 -5.468 1.00 94.12 107 ARG A C 1
ATOM 750 O O . ARG A 1 107 ? 11.508 0.069 -4.487 1.00 94.12 107 ARG A O 1
ATOM 757 N N . ILE A 1 108 ? 11.154 -0.664 -6.568 1.00 89.31 108 ILE A N 1
ATOM 758 C CA . ILE A 1 108 ? 12.522 -1.119 -6.805 1.00 89.31 108 ILE A CA 1
ATOM 759 C C . ILE A 1 108 ? 13.226 -0.062 -7.642 1.00 89.31 108 ILE A C 1
ATOM 761 O O . ILE A 1 108 ? 12.688 0.392 -8.654 1.00 89.31 108 ILE A O 1
ATOM 765 N N . LYS A 1 109 ? 14.430 0.308 -7.213 1.00 84.12 109 LYS A N 1
ATOM 766 C CA . LYS A 1 109 ? 15.352 1.131 -7.990 1.00 84.12 109 LYS A CA 1
ATOM 767 C C . LYS A 1 109 ? 16.633 0.342 -8.214 1.00 84.12 109 LYS A C 1
ATOM 769 O O . LYS A 1 109 ? 17.116 -0.286 -7.271 1.00 84.12 109 LYS A O 1
ATOM 774 N N . GLN A 1 110 ? 17.120 0.357 -9.447 1.00 69.88 110 GLN A N 1
ATOM 775 C CA . GLN A 1 110 ? 18.427 -0.181 -9.833 1.00 69.88 110 GLN A CA 1
ATOM 776 C C . GLN A 1 110 ? 19.432 0.963 -9.944 1.00 69.88 110 GLN A C 1
ATOM 778 O O . GLN A 1 110 ? 19.020 2.063 -10.385 1.00 69.88 110 GLN A O 1
#

Nearest PDB structures (foldseek):
  1muh-assembly1_A-2  TM=2.389E-01  e=2.423E+00  Escherichia coli
  9jti-assembly1_A  TM=2.102E-01  e=2.063E+00  Escherichia coli
  6j8y-assembly1_C  TM=3.563E-01  e=8.780E+00  Homo sapiens
  3ecp-assembly1_A-2  TM=2.517E-01  e=4.612E+00  Escherichia coli

Sequence (110 aa):
MHLTTCLTALALASMAVADQAIHIDGVGCGLFNGNGGVEVADKARVTITSSGNGILTCKAEVDPPASGKAVTYSRKNVNELCGVNGGLTDDWHETVSASGQATLTCRIKQ

Organism: NCBI:txid1448319

Radius of gyration: 22.92 Å; Cα contacts (8 Å, |Δi|>4): 257; chains: 1; bounding box: 38×56×72 Å